Protein AF-A0A528N1T0-F1 (afdb_monomer)

Solvent-accessible surface area (backbone atoms only — not comparable to full-atom values): 4818 Å² total; per-residue (Å²): 130,81,72,98,63,85,56,64,67,54,53,50,51,46,32,72,74,46,64,42,72,67,42,50,45,64,50,54,59,75,66,46,45,70,40,88,90,35,46,73,69,54,38,49,53,45,44,51,52,36,52,48,52,55,50,52,62,52,50,72,53,70,85,48,78,86,64,86,46,75,68,54,53,63,50,63,81,73,110

Structure (mmCIF, N/CA/C/O backbone):
data_AF-A0A528N1T0-F1
#
_entry.id   AF-A0A528N1T0-F1
#
loop_
_atom_site.group_PDB
_atom_site.id
_atom_site.type_symbol
_atom_site.label_atom_id
_atom_site.label_alt_id
_atom_site.label_comp_id
_atom_site.label_asym_id
_atom_site.label_entity_id
_atom_site.label_seq_id
_atom_site.pdbx_PDB_ins_code
_atom_site.Cartn_x
_atom_site.Cartn_y
_atom_site.Cartn_z
_atom_site.occupancy
_atom_site.B_iso_or_equiv
_atom_site.auth_seq_id
_atom_site.auth_comp_id
_atom_site.auth_asym_id
_atom_site.auth_atom_id
_atom_site.pdbx_PDB_model_num
ATOM 1 N N . LEU A 1 1 ? 14.161 -2.256 3.401 1.00 50.84 1 LEU A N 1
ATOM 2 C CA . LEU A 1 1 ? 14.728 -0.894 3.320 1.00 50.84 1 LEU A CA 1
ATOM 3 C C . LEU A 1 1 ? 14.924 -0.543 1.854 1.00 50.84 1 LEU A C 1
ATOM 5 O O . LEU A 1 1 ? 15.868 -1.023 1.234 1.00 50.84 1 LEU A O 1
ATOM 9 N N . ILE A 1 2 ? 13.998 0.226 1.281 1.00 59.12 2 ILE A N 1
ATOM 10 C CA . ILE A 1 2 ? 14.182 0.804 -0.056 1.00 59.12 2 ILE A CA 1
ATOM 11 C C . ILE A 1 2 ? 15.461 1.661 0.001 1.00 59.12 2 ILE A C 1
ATOM 13 O O . ILE A 1 2 ? 15.581 2.474 0.925 1.00 59.12 2 ILE A O 1
ATOM 17 N N . PRO A 1 3 ? 16.431 1.493 -0.920 1.00 63.94 3 PRO A N 1
ATOM 18 C CA . PRO A 1 3 ? 17.526 2.451 -1.066 1.00 63.94 3 PRO A CA 1
ATOM 19 C C . PRO A 1 3 ? 16.925 3.854 -1.140 1.00 63.94 3 PRO A C 1
ATOM 21 O O . PRO A 1 3 ? 15.872 4.004 -1.754 1.00 63.94 3 PRO A O 1
ATOM 24 N N . ARG A 1 4 ? 17.525 4.879 -0.518 1.00 69.44 4 ARG A N 1
ATOM 25 C CA . ARG A 1 4 ? 16.991 6.246 -0.647 1.00 69.44 4 ARG A CA 1
ATOM 26 C C . ARG A 1 4 ? 16.947 6.616 -2.132 1.00 69.44 4 ARG A C 1
ATOM 28 O O . ARG A 1 4 ? 17.967 6.911 -2.739 1.00 69.44 4 ARG A O 1
ATOM 35 N N . ALA A 1 5 ? 15.750 6.542 -2.688 1.00 74.00 5 ALA A N 1
ATOM 36 C CA . ALA A 1 5 ? 15.428 6.689 -4.091 1.00 74.00 5 ALA A CA 1
ATOM 37 C C . ALA A 1 5 ? 14.124 7.477 -4.178 1.00 74.00 5 ALA A C 1
ATOM 39 O O . ALA A 1 5 ? 13.385 7.586 -3.194 1.00 74.00 5 ALA A O 1
ATOM 40 N N . ASP A 1 6 ? 13.847 8.041 -5.347 1.00 86.00 6 ASP A N 1
ATOM 41 C CA . ASP A 1 6 ? 12.620 8.797 -5.545 1.00 86.00 6 ASP A CA 1
ATOM 42 C C . ASP A 1 6 ? 11.395 7.873 -5.428 1.00 86.00 6 ASP A C 1
ATOM 44 O O . ASP A 1 6 ? 11.136 7.023 -6.282 1.00 86.00 6 ASP A O 1
ATOM 48 N N . THR A 1 7 ? 10.641 8.031 -4.340 1.00 90.81 7 THR A N 1
ATOM 49 C CA . THR A 1 7 ? 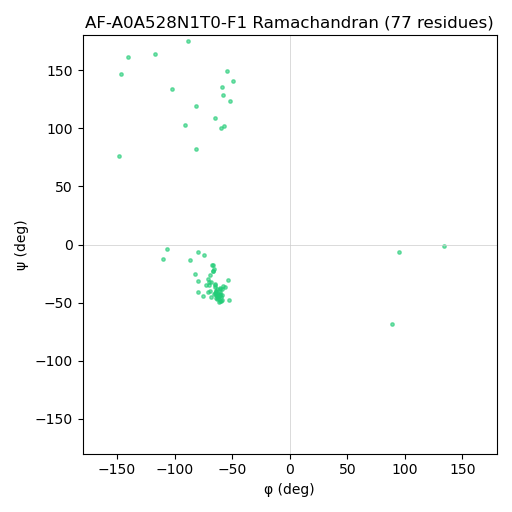9.422 7.263 -4.052 1.00 90.81 7 THR A CA 1
ATOM 50 C C . THR A 1 7 ? 8.184 7.886 -4.688 1.00 90.81 7 THR A C 1
ATOM 52 O O . THR A 1 7 ? 7.143 7.231 -4.778 1.00 90.81 7 THR A O 1
ATOM 55 N N . LYS A 1 8 ? 8.270 9.132 -5.166 1.00 92.19 8 LYS A N 1
ATOM 56 C CA . LYS A 1 8 ? 7.130 9.866 -5.719 1.00 92.19 8 LYS A CA 1
ATOM 57 C C . LYS A 1 8 ? 6.567 9.218 -6.993 1.00 92.19 8 LYS A C 1
ATOM 59 O O . LYS A 1 8 ? 5.340 9.110 -7.070 1.00 92.19 8 LYS A O 1
ATOM 64 N N . PRO A 1 9 ? 7.376 8.747 -7.967 1.00 93.81 9 PRO A N 1
ATOM 65 C CA . PRO A 1 9 ? 6.863 8.034 -9.135 1.00 93.81 9 PRO A CA 1
ATOM 66 C C . PRO A 1 9 ? 6.113 6.760 -8.745 1.00 93.81 9 PRO A C 1
ATOM 68 O O . PRO A 1 9 ? 5.024 6.499 -9.249 1.00 93.81 9 PRO A O 1
ATOM 71 N N . LEU A 1 10 ? 6.667 6.008 -7.794 1.00 92.88 10 LEU A N 1
ATOM 72 C CA . LEU A 1 10 ? 6.116 4.738 -7.336 1.00 92.88 10 LEU A CA 1
ATOM 73 C C . LEU A 1 10 ? 4.792 4.930 -6.587 1.00 92.88 10 LEU A C 1
ATOM 75 O O . LEU A 1 10 ? 3.808 4.251 -6.875 1.00 92.88 10 LEU A O 1
ATOM 79 N N . ALA A 1 11 ? 4.737 5.914 -5.687 1.00 94.31 11 ALA A N 1
ATOM 80 C CA . ALA A 1 11 ? 3.517 6.282 -4.976 1.00 94.31 11 ALA A CA 1
ATOM 81 C C . ALA A 1 11 ? 2.411 6.730 -5.944 1.00 94.31 11 ALA A C 1
ATOM 83 O O . ALA A 1 11 ? 1.266 6.298 -5.817 1.00 94.31 11 ALA A O 1
ATOM 84 N N . LYS A 1 12 ? 2.747 7.543 -6.957 1.00 97.38 12 LYS A N 1
ATOM 85 C CA . LYS A 1 12 ? 1.788 7.939 -7.998 1.00 97.38 12 LYS A CA 1
ATOM 86 C C . LYS A 1 12 ? 1.303 6.751 -8.826 1.00 97.38 12 LYS A C 1
ATOM 88 O O . LYS A 1 12 ? 0.118 6.698 -9.130 1.00 97.38 12 LYS A O 1
ATOM 93 N N . ALA A 1 13 ? 2.177 5.805 -9.167 1.00 96.94 13 ALA A N 1
ATOM 94 C CA . ALA A 1 13 ? 1.794 4.605 -9.911 1.00 96.94 13 ALA A CA 1
ATOM 95 C C . ALA A 1 13 ? 0.836 3.710 -9.106 1.00 96.94 13 ALA A C 1
ATOM 97 O O . ALA A 1 13 ? -0.162 3.234 -9.646 1.00 96.94 13 ALA A O 1
ATOM 98 N N . LEU A 1 14 ? 1.098 3.535 -7.807 1.00 97.56 14 LEU A N 1
ATOM 99 C CA . LEU A 1 14 ? 0.206 2.819 -6.895 1.00 97.56 14 LEU A CA 1
ATOM 100 C C . LEU A 1 14 ? -1.164 3.503 -6.808 1.00 97.56 14 LEU A C 1
ATOM 102 O O . LEU A 1 14 ? -2.188 2.852 -6.997 1.00 97.56 14 LEU A O 1
ATOM 106 N N . LEU A 1 15 ? -1.198 4.820 -6.596 1.00 98.06 15 LEU A N 1
ATOM 107 C CA . LEU A 1 15 ? -2.456 5.569 -6.533 1.00 98.06 15 LEU A CA 1
ATOM 108 C C . LEU A 1 15 ? -3.205 5.571 -7.870 1.00 98.06 15 LEU A C 1
ATOM 110 O O . LEU A 1 15 ? -4.421 5.453 -7.878 1.00 98.06 15 LEU A O 1
ATOM 114 N N . ALA A 1 16 ? -2.508 5.632 -9.004 1.00 98.00 16 ALA A N 1
ATOM 115 C CA . ALA A 1 16 ? -3.149 5.524 -10.312 1.00 98.00 16 ALA A CA 1
ATOM 116 C C . ALA A 1 16 ? -3.780 4.138 -10.543 1.00 98.00 16 ALA A C 1
ATOM 118 O O . ALA A 1 16 ? -4.819 4.044 -11.189 1.00 98.00 16 ALA A O 1
ATOM 119 N N . ARG A 1 17 ? -3.172 3.065 -10.016 1.00 97.31 17 ARG A N 1
ATOM 120 C CA . ARG A 1 17 ? -3.677 1.689 -10.163 1.00 97.31 17 ARG A CA 1
ATOM 121 C C . ARG A 1 17 ? -4.815 1.356 -9.199 1.00 97.31 17 ARG A C 1
ATOM 123 O O . ARG A 1 17 ? -5.741 0.656 -9.591 1.00 97.31 17 ARG A O 1
ATOM 130 N N . PHE A 1 18 ? -4.712 1.797 -7.948 1.00 97.81 18 PHE A N 1
ATOM 131 C CA . PHE A 1 18 ? -5.602 1.380 -6.858 1.00 97.81 18 PHE A CA 1
ATOM 132 C C . PHE A 1 18 ? -6.541 2.497 -6.377 1.00 97.81 18 PHE A C 1
ATOM 134 O O . PHE A 1 18 ? -7.493 2.237 -5.656 1.00 97.81 18 PHE A O 1
ATOM 141 N N . GLY A 1 19 ? -6.311 3.748 -6.773 1.00 97.75 19 GLY A N 1
ATOM 142 C CA . GLY A 1 19 ? -7.149 4.897 -6.431 1.00 97.75 19 GLY A CA 1
ATOM 143 C C . GLY A 1 19 ? -6.739 5.573 -5.125 1.00 97.75 19 GLY A C 1
ATOM 144 O O . GLY A 1 19 ? -6.245 6.699 -5.138 1.00 97.75 19 GLY A O 1
ATOM 145 N N . THR A 1 20 ? -6.936 4.903 -3.988 1.00 97.75 20 THR A N 1
ATOM 146 C CA . THR A 1 20 ? -6.725 5.506 -2.658 1.00 97.75 20 THR A CA 1
ATOM 147 C C . THR A 1 20 ? -5.624 4.811 -1.863 1.00 97.75 20 THR A C 1
ATOM 149 O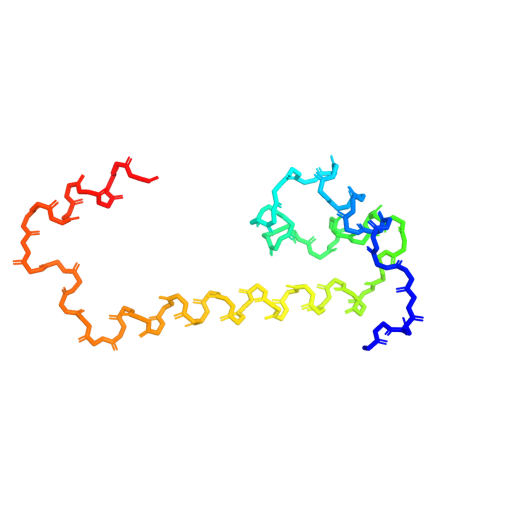 O . THR A 1 20 ? -5.241 3.681 -2.155 1.00 97.75 20 THR A O 1
ATOM 152 N N . LEU A 1 21 ? -5.128 5.464 -0.805 1.00 96.62 21 LEU A N 1
ATOM 153 C CA . LEU A 1 21 ? -4.173 4.837 0.113 1.00 96.62 21 LEU A CA 1
ATOM 154 C C . LEU A 1 21 ? -4.762 3.586 0.787 1.00 96.62 21 LEU A C 1
ATOM 156 O O . LEU A 1 21 ? -4.044 2.606 0.969 1.00 96.62 21 LEU A O 1
ATOM 160 N N . ALA A 1 22 ? -6.054 3.600 1.126 1.00 95.88 22 ALA A N 1
ATOM 161 C CA . ALA A 1 22 ? -6.729 2.444 1.712 1.00 95.88 22 ALA A CA 1
ATOM 162 C C . ALA A 1 22 ? -6.740 1.255 0.739 1.00 95.88 22 ALA A C 1
ATOM 164 O O . ALA A 1 22 ? -6.386 0.145 1.130 1.00 95.88 22 ALA A O 1
ATOM 165 N N . GLU A 1 23 ? -7.040 1.507 -0.536 1.00 97.75 23 GLU A N 1
ATOM 166 C CA . GLU A 1 23 ? -7.008 0.491 -1.592 1.00 97.75 23 GLU A CA 1
ATOM 167 C C . GLU A 1 23 ? -5.589 -0.051 -1.826 1.00 97.75 23 GLU A C 1
ATOM 169 O O . GLU A 1 23 ? -5.396 -1.262 -1.919 1.00 97.75 23 GLU A O 1
ATOM 174 N N . VAL A 1 24 ? -4.562 0.811 -1.825 1.00 98.00 24 VAL A N 1
ATOM 175 C CA . VAL A 1 24 ? -3.151 0.380 -1.907 1.00 98.00 24 VAL A CA 1
ATOM 176 C C . VAL A 1 24 ? -2.781 -0.529 -0.730 1.00 98.00 24 VAL A C 1
ATOM 178 O O . VAL A 1 24 ? -2.210 -1.603 -0.921 1.00 98.00 24 VAL A O 1
ATOM 181 N N . LEU A 1 25 ? -3.110 -0.124 0.499 1.00 97.38 25 LEU A N 1
ATOM 182 C CA . LEU A 1 25 ? -2.810 -0.906 1.701 1.00 97.38 25 LEU A CA 1
ATOM 183 C C . LEU A 1 25 ? -3.650 -2.191 1.784 1.00 97.38 25 LEU A C 1
ATOM 185 O O . LEU A 1 25 ? -3.192 -3.177 2.369 1.00 97.38 25 LEU A O 1
ATOM 189 N N . GLY A 1 26 ? -4.834 -2.216 1.170 1.00 96.19 26 GLY A N 1
ATOM 190 C CA . GLY A 1 26 ? -5.716 -3.379 1.070 1.00 96.19 26 GLY A CA 1
ATOM 191 C C . GLY A 1 26 ? -5.311 -4.380 -0.018 1.00 96.19 26 GLY A C 1
ATOM 192 O O . GLY A 1 26 ? -5.459 -5.585 0.182 1.00 96.19 26 GLY A O 1
ATO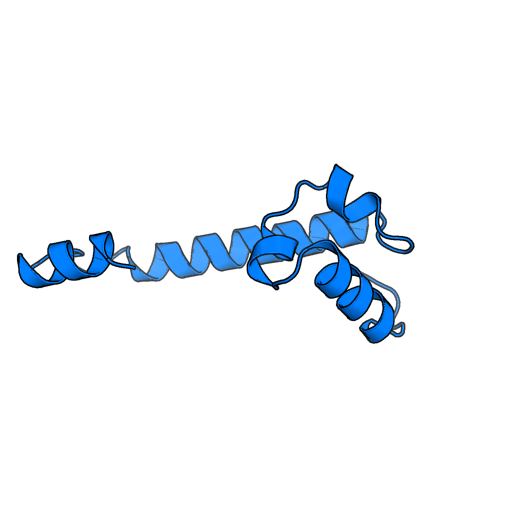M 193 N N . ALA A 1 27 ? -4.712 -3.924 -1.121 1.00 97.88 27 ALA A N 1
ATOM 194 C CA . ALA A 1 27 ? -4.439 -4.740 -2.308 1.00 97.88 27 ALA A CA 1
ATOM 195 C C . ALA A 1 27 ? -3.556 -5.978 -2.028 1.00 97.88 27 ALA A C 1
ATOM 197 O O . ALA A 1 27 ? -2.534 -5.843 -1.357 1.00 97.88 27 ALA A O 1
ATOM 198 N N . PRO A 1 28 ? -3.867 -7.182 -2.549 1.00 97.19 28 PRO A N 1
ATOM 199 C CA . PRO A 1 28 ? -3.022 -8.369 -2.378 1.00 97.19 28 PRO A CA 1
ATOM 200 C C . PRO A 1 28 ? -1.568 -8.147 -2.826 1.00 97.19 28 PRO A C 1
ATOM 202 O O . PRO A 1 28 ? -1.323 -7.402 -3.771 1.00 97.19 28 PRO A O 1
ATOM 205 N N . VAL A 1 29 ? -0.606 -8.838 -2.200 1.00 97.31 29 VAL A N 1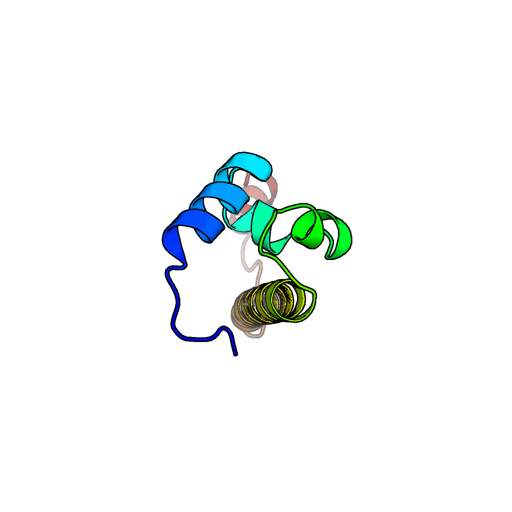
ATOM 206 C CA . VAL A 1 29 ? 0.836 -8.710 -2.520 1.00 97.31 29 VAL A CA 1
ATOM 207 C C . VAL A 1 29 ? 1.104 -8.903 -4.014 1.00 97.31 29 VAL A C 1
ATOM 209 O O . VAL A 1 29 ? 1.715 -8.038 -4.630 1.00 97.31 29 VAL A O 1
ATOM 212 N N . ALA A 1 30 ? 0.535 -9.949 -4.620 1.00 96.94 30 ALA A N 1
ATOM 213 C CA . ALA A 1 30 ? 0.675 -10.212 -6.053 1.00 96.94 30 ALA A CA 1
ATOM 214 C C . ALA A 1 30 ? 0.217 -9.030 -6.930 1.00 96.94 30 ALA A C 1
ATOM 216 O O . ALA A 1 30 ? 0.842 -8.724 -7.936 1.00 96.94 30 ALA A O 1
ATOM 217 N N . ARG A 1 31 ? -0.840 -8.311 -6.525 1.00 97.31 31 ARG A N 1
ATOM 218 C CA . ARG A 1 31 ? -1.348 -7.136 -7.255 1.00 97.31 31 ARG A CA 1
ATOM 219 C C . ARG A 1 31 ? -0.432 -5.927 -7.104 1.00 97.31 31 ARG A C 1
ATOM 221 O O . ARG A 1 31 ? -0.317 -5.133 -8.034 1.00 97.31 31 ARG A O 1
ATOM 228 N N . LEU A 1 32 ? 0.190 -5.763 -5.938 1.00 97.12 32 LEU A N 1
ATOM 229 C CA . LEU A 1 32 ? 1.166 -4.700 -5.696 1.00 97.12 32 LEU A CA 1
ATOM 230 C C . LEU A 1 32 ? 2.415 -4.906 -6.561 1.00 97.12 32 LEU A C 1
ATOM 232 O O . LEU A 1 32 ? 2.890 -3.949 -7.165 1.00 97.12 32 LEU A O 1
ATOM 236 N N . GLU A 1 33 ? 2.892 -6.145 -6.671 1.00 96.75 33 GLU A N 1
ATOM 237 C CA . GLU A 1 33 ? 4.073 -6.521 -7.465 1.00 96.75 33 GLU A CA 1
ATOM 238 C C . GLU A 1 33 ? 3.873 -6.375 -8.985 1.00 96.75 33 GLU A C 1
ATOM 240 O O . GLU A 1 33 ? 4.843 -6.254 -9.730 1.00 96.75 33 GLU A O 1
ATOM 245 N N . GLU A 1 34 ? 2.628 -6.293 -9.469 1.00 96.50 34 GLU A N 1
ATOM 246 C CA . GLU A 1 34 ? 2.334 -5.940 -10.868 1.00 96.50 34 GLU A CA 1
ATOM 247 C C . GLU A 1 34 ? 2.730 -4.488 -11.208 1.00 96.50 34 GLU A C 1
ATOM 249 O O . GLU A 1 34 ? 2.835 -4.125 -12.384 1.00 96.50 34 GLU A O 1
ATOM 254 N N . VAL A 1 35 ? 2.937 -3.625 -10.206 1.00 95.69 35 VAL A N 1
ATOM 255 C CA . VAL A 1 35 ? 3.424 -2.258 -10.420 1.00 95.69 35 VA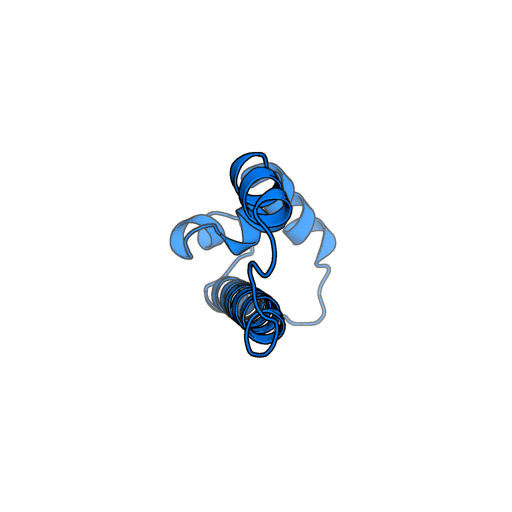L A CA 1
ATOM 256 C C . VAL A 1 35 ? 4.938 -2.281 -10.587 1.00 95.69 35 VAL A C 1
ATOM 258 O O . VAL A 1 35 ? 5.682 -2.630 -9.673 1.00 95.69 35 VAL A O 1
ATOM 261 N N . ARG A 1 36 ? 5.415 -1.839 -11.754 1.00 93.38 36 ARG A N 1
ATOM 262 C CA . ARG A 1 36 ? 6.849 -1.760 -12.059 1.00 93.38 36 ARG A CA 1
ATOM 263 C C . ARG A 1 36 ? 7.603 -0.999 -10.962 1.00 93.38 36 ARG A C 1
ATOM 265 O O . ARG A 1 36 ? 7.312 0.163 -10.694 1.00 93.38 36 ARG A O 1
ATOM 272 N N . GLY A 1 37 ? 8.613 -1.648 -10.384 1.00 90.12 37 GLY A N 1
ATOM 273 C CA . GLY A 1 37 ? 9.416 -1.093 -9.290 1.00 90.12 37 GLY A CA 1
ATOM 274 C C . GLY A 1 37 ? 8.939 -1.494 -7.890 1.00 90.12 37 GLY A C 1
ATOM 275 O O . GLY A 1 37 ? 9.651 -1.228 -6.924 1.00 90.12 37 GLY A O 1
ATOM 276 N N . ILE A 1 38 ? 7.796 -2.178 -7.766 1.00 93.06 38 ILE A N 1
ATOM 277 C CA . ILE A 1 38 ? 7.387 -2.855 -6.534 1.00 93.06 38 ILE A CA 1
ATOM 278 C C . ILE A 1 38 ? 7.910 -4.288 -6.568 1.00 93.06 38 ILE A C 1
ATOM 280 O O . ILE A 1 38 ? 7.368 -5.153 -7.246 1.00 93.06 38 ILE A O 1
ATOM 284 N N . GLY A 1 39 ? 8.986 -4.527 -5.824 1.00 92.25 39 GLY A N 1
ATOM 285 C CA . GLY A 1 39 ? 9.437 -5.878 -5.507 1.00 92.25 39 GLY A CA 1
ATOM 286 C C . GLY A 1 39 ? 8.785 -6.424 -4.229 1.00 92.25 39 GLY A C 1
ATOM 287 O O . GLY A 1 39 ? 8.138 -5.667 -3.492 1.00 92.25 39 GLY A O 1
ATOM 288 N N . PRO A 1 40 ? 9.046 -7.699 -3.895 1.00 94.50 40 PRO A N 1
ATOM 289 C CA . PRO A 1 40 ? 8.453 -8.372 -2.736 1.00 94.50 40 PRO A CA 1
ATOM 290 C C . PRO A 1 40 ? 8.742 -7.662 -1.412 1.00 94.50 40 PRO A C 1
ATOM 292 O O . PRO A 1 40 ? 7.876 -7.569 -0.545 1.00 94.50 40 PRO A O 1
ATOM 295 N N . THR A 1 41 ? 9.929 -7.070 -1.268 1.00 92.75 41 THR A N 1
ATOM 296 C CA . THR A 1 41 ? 10.294 -6.284 -0.082 1.00 92.75 41 THR A CA 1
ATOM 297 C C . THR A 1 41 ? 9.388 -5.068 0.106 1.00 92.75 41 THR A C 1
ATOM 299 O O . THR A 1 41 ? 8.929 -4.811 1.215 1.00 92.75 41 THR A O 1
ATOM 302 N N . VAL A 1 42 ? 9.103 -4.325 -0.968 1.00 92.44 42 VAL A N 1
ATOM 303 C CA . VAL A 1 42 ? 8.263 -3.118 -0.895 1.00 92.44 42 VAL A CA 1
ATOM 304 C C . VAL A 1 42 ? 6.810 -3.497 -0.632 1.00 92.44 42 VAL A C 1
ATOM 306 O O . VAL A 1 42 ? 6.145 -2.869 0.191 1.00 92.44 42 VAL A O 1
ATOM 309 N N . ALA A 1 43 ? 6.326 -4.557 -1.284 1.00 95.56 43 ALA A N 1
ATOM 310 C CA . ALA A 1 43 ? 4.984 -5.070 -1.045 1.00 95.56 43 ALA A CA 1
ATOM 311 C C . ALA A 1 43 ? 4.808 -5.530 0.414 1.00 95.56 43 ALA A C 1
ATOM 313 O O . ALA A 1 43 ? 3.804 -5.195 1.044 1.00 95.56 43 ALA A O 1
ATOM 314 N N . LEU A 1 44 ? 5.802 -6.221 0.984 1.00 95.56 44 LEU A N 1
ATOM 315 C CA . LEU A 1 44 ? 5.799 -6.615 2.393 1.00 95.56 44 LEU A CA 1
ATOM 316 C C . LEU A 1 44 ? 5.794 -5.400 3.331 1.00 95.56 44 LEU A C 1
ATOM 318 O O . LEU A 1 44 ? 5.007 -5.370 4.275 1.00 95.56 44 LEU A O 1
ATOM 322 N N . GLU A 1 45 ? 6.620 -4.386 3.073 1.00 92.94 45 GLU A N 1
ATOM 323 C CA . GLU A 1 45 ? 6.648 -3.158 3.880 1.00 92.94 45 GLU A CA 1
ATOM 324 C C . GLU A 1 45 ? 5.281 -2.451 3.885 1.00 92.94 45 GLU A C 1
ATOM 326 O O . GLU A 1 45 ? 4.785 -2.079 4.952 1.00 92.94 45 GLU A O 1
ATOM 331 N N . LEU A 1 46 ? 4.610 -2.354 2.731 1.00 95.88 46 LEU A N 1
ATOM 332 C CA . LEU A 1 46 ? 3.241 -1.827 2.652 1.00 95.88 46 LEU A CA 1
ATOM 333 C C . LEU A 1 46 ? 2.257 -2.659 3.487 1.00 95.88 46 LEU A C 1
ATOM 335 O O . LEU A 1 46 ? 1.376 -2.101 4.146 1.00 95.88 46 LEU A O 1
ATOM 339 N N . LYS A 1 47 ? 2.416 -3.987 3.517 1.00 97.12 47 LYS A N 1
ATOM 340 C CA . LYS A 1 47 ? 1.571 -4.868 4.337 1.00 97.12 47 LYS A CA 1
ATOM 341 C C . LYS A 1 47 ? 1.836 -4.729 5.828 1.00 97.12 47 LYS A C 1
ATOM 343 O O . LYS A 1 47 ? 0.887 -4.777 6.606 1.00 97.12 47 LYS A O 1
ATOM 348 N N . ILE A 1 48 ? 3.082 -4.493 6.228 1.00 96.88 48 ILE A N 1
ATOM 349 C CA . ILE A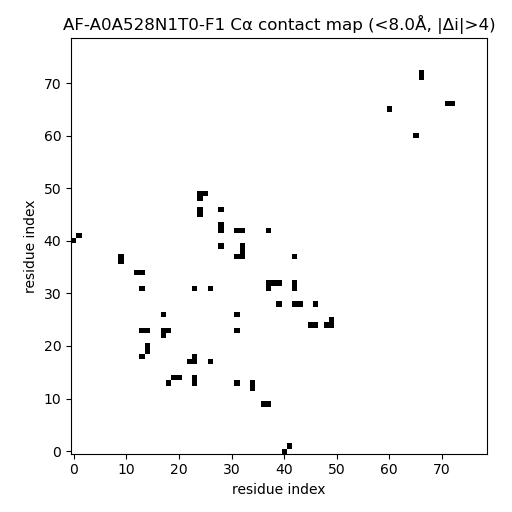 1 48 ? 3.420 -4.179 7.619 1.00 96.88 48 ILE A CA 1
ATOM 350 C C . ILE A 1 48 ? 2.736 -2.874 8.036 1.00 96.88 48 ILE A C 1
ATOM 352 O O . ILE A 1 48 ? 2.099 -2.834 9.087 1.00 96.88 48 ILE A O 1
ATOM 356 N N . VAL A 1 49 ? 2.788 -1.831 7.201 1.00 96.19 49 VAL A N 1
ATOM 357 C CA . VAL A 1 49 ? 2.088 -0.563 7.470 1.00 96.19 49 VAL A CA 1
ATOM 358 C C . VAL A 1 49 ? 0.578 -0.782 7.594 1.00 96.19 49 VAL A C 1
ATOM 360 O O . VAL A 1 49 ? -0.029 -0.295 8.549 1.00 96.19 49 VAL A O 1
ATOM 363 N N . ALA A 1 50 ? -0.021 -1.562 6.689 1.00 96.88 50 ALA A N 1
ATOM 364 C CA . ALA A 1 50 ? -1.442 -1.902 6.745 1.00 96.88 50 ALA A CA 1
ATOM 365 C C . ALA A 1 50 ? -1.812 -2.625 8.053 1.00 96.88 50 ALA A C 1
ATOM 367 O O . ALA A 1 50 ? -2.763 -2.235 8.731 1.00 96.88 50 ALA A O 1
ATOM 368 N N . ALA A 1 51 ? -1.032 -3.635 8.447 1.00 96.25 51 ALA A N 1
ATOM 369 C CA . ALA A 1 51 ? -1.252 -4.389 9.679 1.00 96.25 51 ALA A CA 1
ATOM 370 C C . ALA A 1 51 ? -1.087 -3.513 10.933 1.00 96.25 51 ALA A C 1
ATOM 372 O O . ALA A 1 51 ? -1.882 -3.616 11.871 1.00 96.25 51 ALA A O 1
ATOM 373 N N . THR A 1 52 ? -0.099 -2.615 10.946 1.00 95.69 52 THR A N 1
ATOM 374 C CA . THR A 1 52 ? 0.099 -1.649 12.034 1.00 95.69 52 THR A CA 1
ATOM 375 C C . THR A 1 52 ? -1.078 -0.687 12.140 1.00 95.69 52 THR A C 1
ATOM 377 O O . THR A 1 52 ? -1.600 -0.500 13.238 1.00 95.69 52 THR A O 1
ATOM 380 N N . ALA A 1 53 ? -1.553 -0.134 11.021 1.00 91.56 53 ALA A N 1
ATOM 381 C CA . ALA A 1 53 ? -2.719 0.748 11.001 1.00 91.56 53 ALA A CA 1
ATOM 382 C C . ALA A 1 53 ? -3.982 0.029 11.505 1.00 91.56 53 ALA A C 1
ATOM 384 O O . ALA A 1 53 ? -4.696 0.549 12.361 1.00 91.56 53 ALA A O 1
ATOM 385 N N . GLN A 1 54 ? -4.216 -1.210 11.057 1.00 92.06 54 GLN A N 1
ATOM 386 C CA . GLN A 1 54 ? -5.319 -2.043 11.543 1.00 92.06 54 GLN A CA 1
ATOM 387 C C . GLN A 1 54 ? -5.216 -2.318 13.048 1.00 92.06 54 GLN A C 1
ATOM 389 O O . GLN A 1 54 ? -6.224 -2.294 13.758 1.00 92.06 54 GLN A O 1
ATOM 394 N N . ARG A 1 55 ? -4.009 -2.582 13.559 1.00 91.44 55 ARG A N 1
ATOM 395 C CA . ARG A 1 55 ? -3.787 -2.826 14.988 1.00 91.44 55 ARG A CA 1
ATOM 396 C C . ARG A 1 55 ? -3.978 -1.559 15.820 1.00 91.44 55 ARG A C 1
ATOM 398 O O . ARG A 1 55 ? -4.586 -1.647 16.884 1.00 91.44 55 ARG A O 1
ATOM 405 N N . ALA A 1 56 ? -3.515 -0.411 15.330 1.00 88.44 56 ALA A N 1
ATOM 406 C CA . ALA A 1 56 ? -3.721 0.885 15.967 1.00 88.44 56 ALA A CA 1
ATOM 407 C C . ALA A 1 56 ? -5.218 1.222 16.056 1.00 88.44 56 ALA A C 1
ATOM 409 O O . ALA A 1 56 ? -5.719 1.458 17.154 1.00 88.44 56 ALA A O 1
ATOM 410 N N . ALA A 1 57 ? -5.958 1.093 14.950 1.00 85.31 57 ALA A N 1
ATOM 411 C CA . ALA A 1 57 ? -7.405 1.314 14.927 1.00 85.31 57 ALA A CA 1
ATOM 412 C C . ALA A 1 57 ? -8.161 0.392 15.904 1.00 85.31 57 ALA A C 1
ATOM 414 O O . ALA A 1 57 ? -9.085 0.819 16.588 1.00 85.31 57 ALA A O 1
ATOM 415 N N . ARG A 1 58 ? -7.740 -0.875 16.039 1.00 81.75 58 ARG A N 1
ATOM 416 C CA . ARG A 1 58 ? -8.319 -1.805 17.028 1.00 81.75 58 ARG A CA 1
ATOM 417 C C . ARG A 1 58 ? -7.952 -1.462 18.472 1.00 81.75 58 ARG A C 1
ATOM 419 O O . ARG A 1 58 ? -8.716 -1.790 19.377 1.00 81.75 58 ARG A O 1
ATOM 426 N N . SER A 1 59 ? -6.790 -0.855 18.709 1.00 73.19 59 SER A N 1
ATOM 427 C CA . SER A 1 59 ? -6.353 -0.492 20.061 1.00 73.19 59 SER A CA 1
ATOM 428 C C . SER A 1 59 ? -7.206 0.621 20.670 1.00 73.19 59 SER A C 1
ATOM 430 O O . SER A 1 59 ? -7.494 0.556 21.860 1.00 73.19 59 SER A O 1
ATOM 432 N N . GLU A 1 60 ? -7.721 1.548 19.856 1.00 60.41 60 GLU A N 1
ATOM 433 C CA . GLU A 1 60 ? -8.656 2.593 20.306 1.00 60.41 60 GLU A CA 1
ATOM 434 C C . GLU A 1 60 ? -10.016 2.038 20.762 1.00 60.41 60 GLU A C 1
ATOM 436 O O . GLU A 1 60 ? -10.716 2.663 21.558 1.00 60.41 60 GLU A O 1
ATOM 441 N N . ILE A 1 61 ? -10.383 0.843 20.291 1.00 61.19 61 ILE A N 1
ATOM 442 C CA . ILE A 1 61 ? -11.633 0.156 20.647 1.00 61.19 61 ILE A CA 1
ATOM 443 C C . ILE A 1 61 ? -11.477 -0.589 21.986 1.00 61.19 61 ILE A C 1
ATOM 445 O O . ILE A 1 61 ? -12.445 -0.797 22.718 1.00 61.19 61 ILE A O 1
ATOM 449 N N . LYS A 1 62 ? -10.248 -0.975 22.354 1.00 55.81 62 LYS A N 1
ATOM 450 C CA . LYS A 1 62 ? -9.965 -1.781 23.547 1.00 55.81 62 LYS A CA 1
ATOM 451 C C . LYS A 1 62 ? -9.921 -0.889 24.798 1.00 55.81 62 LYS A C 1
ATOM 453 O O . LYS A 1 62 ? -8.855 -0.489 25.248 1.00 55.81 62 LYS A O 1
ATOM 458 N N . GLY A 1 63 ? -11.093 -0.585 25.355 1.00 54.38 63 GLY A N 1
ATOM 459 C CA . GLY A 1 63 ? -11.237 0.196 26.594 1.00 54.38 63 GLY A CA 1
ATOM 460 C C . GLY A 1 63 ? -12.290 1.303 26.544 1.00 54.38 63 GLY A C 1
ATOM 461 O O . GLY A 1 63 ? -12.516 1.964 27.553 1.00 54.38 63 GLY A O 1
ATOM 462 N N . ARG A 1 64 ? -12.960 1.498 25.403 1.00 53.66 64 ARG A N 1
ATOM 463 C CA . ARG A 1 64 ? -14.187 2.295 25.326 1.00 53.66 64 ARG A CA 1
ATOM 464 C C . ARG A 1 64 ? -15.379 1.356 25.260 1.00 53.66 64 ARG A C 1
ATOM 466 O O . ARG A 1 64 ? -15.364 0.391 24.503 1.00 53.66 64 ARG A O 1
ATOM 473 N N . GLU A 1 65 ? -16.403 1.641 26.052 1.00 58.00 65 GLU A N 1
ATOM 474 C CA . GLU A 1 65 ? -17.725 1.047 25.883 1.00 58.00 65 GLU A CA 1
ATOM 475 C C . GLU A 1 65 ? -18.209 1.446 24.480 1.00 58.00 65 GLU A C 1
ATOM 477 O O . GLU A 1 65 ? -18.538 2.602 24.227 1.00 58.00 65 GLU A O 1
ATOM 482 N N . VAL A 1 66 ? -18.086 0.522 23.522 1.00 62.69 66 VAL A N 1
ATOM 483 C CA . VAL A 1 66 ? -18.131 0.841 22.081 1.00 62.69 66 VAL A CA 1
ATOM 484 C C . VAL A 1 66 ? -19.508 1.359 21.664 1.00 62.69 66 VAL A C 1
ATOM 486 O O . VAL A 1 66 ? -19.623 2.053 20.661 1.00 62.69 66 VAL A O 1
ATOM 489 N N . LEU A 1 67 ? -20.541 1.053 22.450 1.00 56.72 67 LEU A N 1
ATOM 490 C CA . LEU A 1 67 ? -21.923 1.446 22.224 1.00 56.72 67 LEU A CA 1
ATOM 491 C C . LEU A 1 67 ? -22.618 1.620 23.582 1.00 56.72 67 LEU A C 1
ATOM 493 O O . LEU A 1 67 ? -23.383 0.758 24.003 1.00 56.72 67 LEU A O 1
ATOM 497 N N . SER A 1 68 ? -22.349 2.719 24.289 1.00 59.22 68 SER A N 1
ATOM 498 C CA . SER A 1 68 ? -23.095 3.041 25.519 1.00 59.22 68 SER A CA 1
ATOM 499 C C . SER A 1 68 ? -24.462 3.673 25.224 1.00 59.22 68 SER A C 1
ATOM 501 O O . SER A 1 68 ? -25.270 3.879 26.128 1.00 59.22 68 SER A O 1
ATOM 503 N N . SER A 1 69 ? -24.759 3.967 23.948 1.00 61.56 69 SER A N 1
ATOM 504 C CA . SER A 1 69 ? -26.066 4.471 23.523 1.00 61.56 69 SER A CA 1
ATOM 505 C C . SER A 1 69 ? -26.478 3.999 22.127 1.00 61.56 69 SER A C 1
ATOM 507 O O . SER A 1 69 ? -25.669 3.873 21.206 1.00 61.56 69 SER A O 1
ATOM 509 N N . TRP A 1 70 ? -27.787 3.806 21.957 1.00 65.88 70 TRP A N 1
ATOM 510 C CA . TRP A 1 70 ? -28.443 3.405 20.707 1.00 65.88 70 TRP A CA 1
ATOM 511 C C . TRP A 1 70 ? -28.106 4.316 19.514 1.00 65.88 70 TRP A C 1
ATOM 513 O O . TRP A 1 70 ? -27.998 3.869 18.373 1.00 65.88 70 TRP A O 1
ATOM 523 N N . THR A 1 71 ? -27.852 5.596 19.779 1.00 70.94 71 THR A N 1
ATOM 52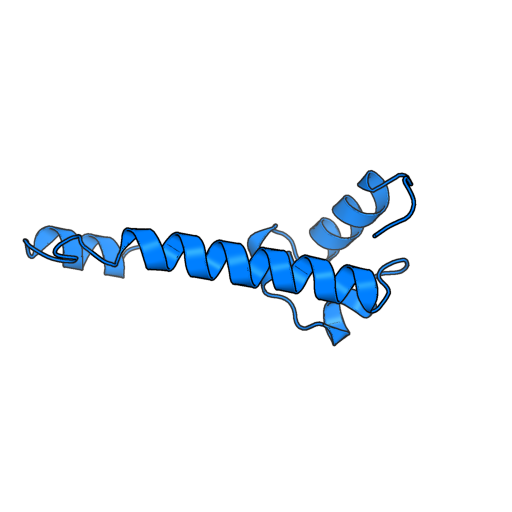4 C CA . THR A 1 71 ? -27.475 6.585 18.765 1.00 70.94 71 THR A CA 1
ATOM 525 C C . THR A 1 71 ? -26.120 6.276 18.118 1.00 70.94 71 THR A C 1
ATOM 527 O O . THR A 1 71 ? -25.956 6.493 16.919 1.00 70.94 71 THR A O 1
ATOM 530 N N . GLN A 1 72 ? -25.161 5.719 18.868 1.00 68.50 72 GLN A N 1
ATOM 531 C CA . GLN A 1 72 ? -23.842 5.348 18.335 1.00 68.50 72 GLN A CA 1
ATOM 532 C C . GLN A 1 72 ? -23.925 4.143 17.385 1.00 68.50 72 GLN A C 1
ATOM 534 O O . GLN A 1 72 ? -23.206 4.102 16.387 1.00 68.50 72 GLN A O 1
ATOM 539 N N . VAL A 1 73 ? -24.865 3.220 17.626 1.00 71.88 73 VAL A N 1
ATOM 540 C CA . VAL A 1 73 ? -25.126 2.065 16.745 1.00 71.88 73 VAL A CA 1
ATOM 541 C C . VAL A 1 73 ? -25.599 2.544 15.374 1.00 71.88 73 VAL A C 1
ATOM 543 O O . VAL A 1 73 ? -25.087 2.126 14.337 1.00 71.88 73 VAL A O 1
ATOM 546 N N . LEU A 1 74 ? -26.552 3.481 15.370 1.00 76.94 74 LEU A N 1
ATOM 547 C CA . LEU A 1 74 ? -27.133 4.040 14.149 1.00 76.94 74 LEU A CA 1
ATOM 548 C C . LEU A 1 74 ? -26.146 4.877 13.324 1.00 76.94 74 LEU A C 1
ATOM 550 O O . LEU A 1 74 ? -26.377 5.052 12.125 1.00 76.94 74 LEU A O 1
ATOM 554 N N . GLY A 1 75 ? -25.092 5.404 13.955 1.00 73.56 75 GLY A N 1
ATOM 555 C CA . GLY A 1 75 ? -23.997 6.101 13.281 1.00 73.56 75 GLY A CA 1
ATOM 556 C C . GLY A 1 75 ? -23.058 5.136 12.559 1.00 73.56 75 GLY A C 1
ATOM 557 O O . GLY A 1 75 ? -22.749 5.359 11.394 1.00 73.56 75 GLY A O 1
ATOM 558 N N . TYR A 1 76 ? -22.684 4.031 13.212 1.00 67.12 76 TYR A N 1
ATOM 559 C CA . TYR A 1 76 ? -21.775 3.026 12.648 1.00 67.12 76 TYR A CA 1
ATOM 560 C C . TYR A 1 76 ? -22.340 2.329 11.403 1.00 67.12 76 TYR A C 1
ATOM 562 O O . TYR A 1 76 ? -21.617 2.091 10.446 1.00 67.12 76 TYR A O 1
ATOM 570 N N . CYS A 1 77 ? -23.643 2.036 11.373 1.00 70.94 77 CYS A N 1
ATOM 571 C CA . CYS A 1 77 ? -24.261 1.376 10.216 1.00 70.94 77 CYS A CA 1
ATOM 572 C C . CYS A 1 77 ? -24.448 2.290 8.992 1.00 70.94 77 CYS A C 1
ATOM 574 O O . CYS A 1 77 ? -24.855 1.803 7.940 1.00 70.94 77 CYS A O 1
ATOM 576 N N . ARG A 1 78 ? -24.229 3.605 9.128 1.00 65.00 78 ARG A N 1
ATOM 577 C CA . ARG A 1 78 ? -24.428 4.593 8.052 1.00 65.00 78 ARG A CA 1
ATOM 578 C C . ARG A 1 78 ? -23.132 5.134 7.445 1.00 65.00 78 ARG A C 1
ATOM 580 O O . ARG A 1 78 ? -23.213 5.918 6.502 1.00 65.00 78 ARG A O 1
ATOM 587 N N . SER A 1 79 ? -21.981 4.732 7.974 1.00 57.62 79 SER A N 1
ATOM 588 C CA . SER A 1 79 ? -20.634 5.057 7.484 1.00 57.62 79 SER A CA 1
ATOM 589 C C . SER A 1 79 ? -19.992 3.841 6.838 1.00 57.62 79 SER A C 1
ATOM 591 O O . SER A 1 79 ? -19.432 3.995 5.734 1.00 57.62 79 SER A O 1
#

Nearest PDB structures (foldseek):
  1x2i-assembly1_A  TM=8.231E-01  e=4.126E-02  Pyrococcus furiosus
  1x2i-assembly1_B  TM=8.167E-01  e=5.876E-02  Pyrococcus furiosus
  2a1j-assembly1_B  TM=7.821E-01  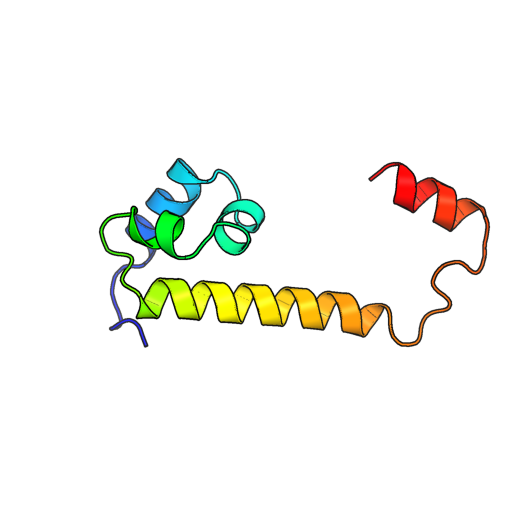e=3.060E-01  Homo sapiens
  2bhn-ass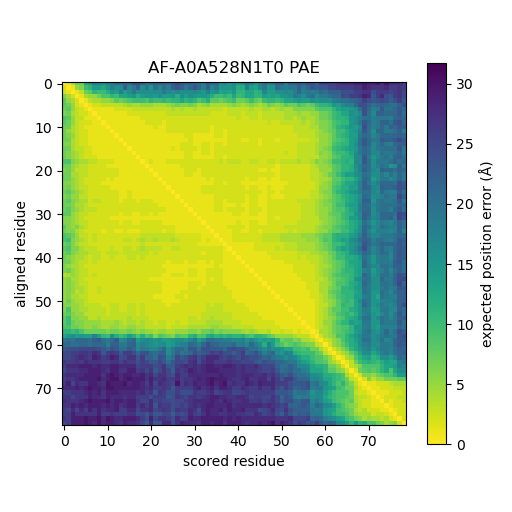embly1_A  TM=6.898E-01  e=1.422E-01  Aeropyrum pernix
  1dgs-assembly2_B  TM=6.717E-01  e=1.502E+00  Thermus filiformis

Foldseek 3Di:
DPDPDDCPVVVVQLCVQQVDLLSSLVDDLVSSCVRPPDDSVNSVVSPVVSVVVVVVVVVVVVPDPCDPDPVSVVVVVVD

Radius of gyration: 16.94 Å; Cα contacts (8 Å, |Δi|>4): 37; chains: 1; bounding box: 46×20×39 Å

Secondary structure (DSSP, 8-state):
---S---HHHHHHHHHHHSSHHHHHHS-HHHHHTSTT--HHHHHHHHHHHHHHHHHHHHTTTTS-TTSSHHHHHHHTT-

Mean predicted aligned error: 10.05 Å

pLDDT: mean 84.6, std 15.3, range [50.84, 98.06]

Sequence (79 aa):
LIPRADTKPLAKALLARFGTLAEVLGAPVARLEEVRGIGPTVALELKIVAATAQRAARSEIKGREVLSSWTQVLGYCRS